Protein AF-A0A8S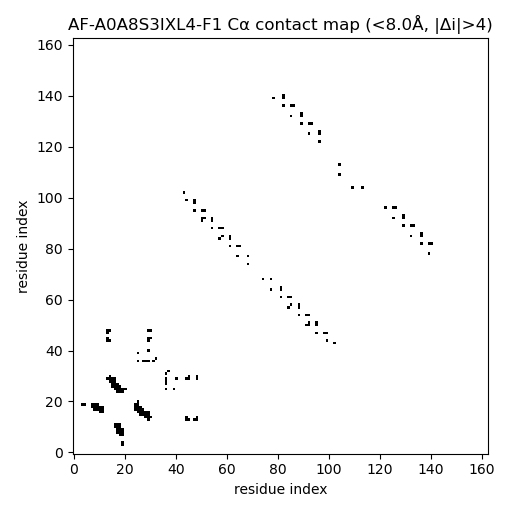3IXL4-F1 (afdb_monomer)

Sequence (163 aa):
NNLGSPNGTNYRGIFYVDAGYPNGTCRDWILLYTDSVATCRPPHSVACASLAIIAASLSIILLWLAGGYLYIRRRRLMPMFVTMLALFTLLIFWISAIIWVVMITMNRGINLKIRRENIGFSTWIAVGASGGYLLTFISFILYRISLSRRKHLKETAINSRRF

Structure (mmCIF, N/CA/C/O backbone):
data_AF-A0A8S3IXL4-F1
#
_entry.id   AF-A0A8S3IXL4-F1
#
loop_
_atom_site.group_PDB
_atom_site.id
_atom_site.type_symbol
_atom_site.label_atom_id
_atom_site.label_alt_id
_atom_site.label_comp_id
_atom_site.label_asym_id
_atom_site.label_entity_id
_atom_site.label_seq_id
_atom_site.pdbx_PDB_ins_code
_atom_site.Cartn_x
_atom_site.Cartn_y
_atom_site.Cartn_z
_atom_site.occupancy
_atom_site.B_iso_or_equiv
_atom_site.auth_seq_id
_atom_site.auth_comp_id
_atom_site.auth_asym_id
_atom_site.auth_atom_id
_atom_site.pdbx_PDB_model_num
ATOM 1 N N . ASN A 1 1 ? 22.919 12.958 -29.598 1.00 32.53 1 ASN A N 1
ATOM 2 C CA . ASN A 1 1 ? 21.711 13.812 -29.587 1.00 32.53 1 ASN A CA 1
ATOM 3 C C . ASN A 1 1 ? 20.654 13.299 -30.555 1.00 32.53 1 ASN A C 1
ATOM 5 O O . ASN A 1 1 ? 20.396 13.967 -31.536 1.00 32.53 1 ASN A O 1
ATOM 9 N N . ASN A 1 2 ? 20.029 12.153 -30.270 1.00 26.03 2 ASN A N 1
ATOM 10 C CA . ASN A 1 2 ? 18.811 11.711 -30.960 1.00 26.03 2 ASN A CA 1
ATOM 11 C C . ASN A 1 2 ? 17.792 11.341 -29.879 1.00 26.03 2 ASN A C 1
ATOM 13 O O . ASN A 1 2 ? 17.778 10.229 -29.357 1.00 26.03 2 ASN A O 1
ATOM 17 N N . LEU A 1 3 ? 17.031 12.354 -29.466 1.00 39.59 3 LEU A N 1
ATOM 18 C CA . LEU A 1 3 ? 15.802 12.194 -28.703 1.00 39.59 3 LEU A CA 1
ATOM 19 C C . LEU A 1 3 ? 14.756 11.547 -29.615 1.00 39.59 3 LEU A C 1
ATOM 21 O O . LEU A 1 3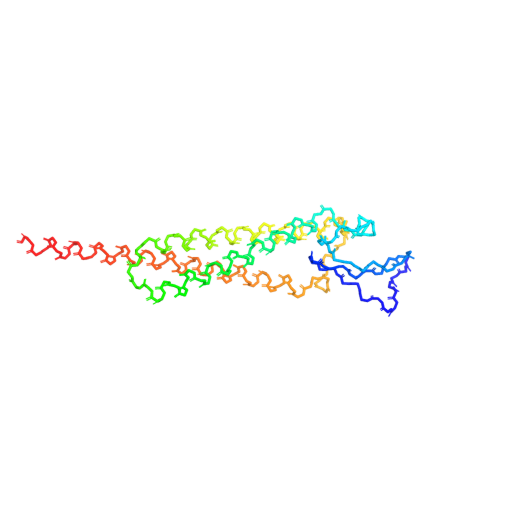 ? 14.500 12.066 -30.692 1.00 39.59 3 LEU A O 1
ATOM 25 N N . GLY A 1 4 ? 14.118 10.486 -29.124 1.00 32.62 4 GLY A N 1
ATOM 26 C CA . GLY A 1 4 ? 12.762 10.108 -29.517 1.00 32.62 4 GLY A CA 1
ATOM 27 C C . GLY A 1 4 ? 12.626 9.360 -30.842 1.00 32.62 4 GLY A C 1
ATOM 28 O O . GLY A 1 4 ? 12.735 9.933 -31.918 1.00 32.62 4 GLY A O 1
ATOM 29 N N . SER A 1 5 ? 12.241 8.086 -30.754 1.00 35.12 5 SER A N 1
ATOM 30 C CA . SER A 1 5 ? 11.397 7.503 -31.796 1.00 35.12 5 SER A CA 1
ATOM 31 C C . SER A 1 5 ? 10.084 8.307 -31.836 1.00 35.12 5 SER A C 1
ATOM 33 O O . SER A 1 5 ? 9.439 8.421 -30.790 1.00 35.12 5 SER A O 1
ATOM 35 N N . PRO A 1 6 ? 9.679 8.879 -32.986 1.00 39.88 6 PRO A N 1
ATOM 36 C CA . PRO A 1 6 ? 8.529 9.783 -33.077 1.00 39.88 6 PRO A CA 1
ATOM 37 C C . PRO A 1 6 ? 7.161 9.109 -32.862 1.00 39.88 6 PRO A C 1
ATOM 39 O O . PRO A 1 6 ? 6.166 9.816 -32.773 1.00 39.88 6 PRO A O 1
ATOM 42 N N . ASN A 1 7 ? 7.099 7.778 -32.717 1.00 42.88 7 ASN A N 1
ATOM 43 C CA . ASN A 1 7 ? 5.851 7.027 -32.497 1.00 42.88 7 ASN A CA 1
ATOM 44 C C . ASN A 1 7 ? 5.872 6.098 -31.265 1.00 42.88 7 ASN A C 1
ATOM 46 O O . ASN A 1 7 ? 4.935 5.330 -31.062 1.00 42.88 7 ASN A O 1
ATOM 50 N N . GLY A 1 8 ? 6.923 6.138 -30.438 1.00 47.09 8 GLY A N 1
ATOM 51 C CA . GLY A 1 8 ? 7.033 5.289 -29.248 1.00 47.09 8 GLY A CA 1
ATOM 52 C C . GLY A 1 8 ? 6.760 6.067 -27.966 1.00 47.09 8 GLY A C 1
ATOM 53 O O . GLY A 1 8 ? 7.606 6.845 -27.525 1.00 47.09 8 GLY A O 1
ATOM 54 N N . THR A 1 9 ? 5.612 5.848 -27.324 1.00 52.81 9 THR A N 1
ATOM 55 C CA . THR A 1 9 ? 5.400 6.318 -25.949 1.00 52.81 9 THR A CA 1
ATOM 56 C C . THR A 1 9 ? 6.365 5.583 -25.025 1.00 52.81 9 THR A C 1
ATOM 58 O O . THR A 1 9 ? 6.200 4.391 -24.796 1.00 52.81 9 THR A O 1
ATOM 61 N N . ASN A 1 10 ? 7.364 6.281 -24.480 1.00 62.59 10 ASN A N 1
ATOM 62 C CA . ASN A 1 10 ? 8.256 5.714 -23.469 1.00 62.59 10 ASN A CA 1
ATOM 63 C C . ASN A 1 10 ? 7.523 5.638 -22.124 1.00 62.59 10 ASN A C 1
ATOM 65 O O . ASN A 1 10 ? 7.581 6.564 -21.312 1.00 62.59 10 ASN A O 1
ATOM 69 N N . TYR A 1 11 ? 6.827 4.529 -21.895 1.00 66.19 11 TYR A N 1
ATOM 70 C CA . TYR A 1 11 ? 6.136 4.228 -20.652 1.00 66.19 11 TYR A CA 1
ATOM 71 C C . TYR A 1 11 ? 6.920 3.193 -19.840 1.00 66.19 11 TYR A C 1
ATOM 73 O O . TYR A 1 11 ? 7.229 2.095 -20.298 1.00 66.19 11 TYR A O 1
ATOM 81 N N . ARG A 1 12 ? 7.224 3.522 -18.583 1.00 66.44 12 ARG A N 1
ATOM 82 C CA . ARG A 1 12 ? 7.823 2.582 -17.628 1.00 66.44 12 ARG A CA 1
ATOM 83 C C . ARG A 1 12 ? 6.957 2.499 -16.383 1.00 66.44 12 ARG A C 1
ATOM 85 O O . ARG A 1 12 ? 6.985 3.395 -15.541 1.00 66.44 12 ARG A O 1
ATOM 92 N N . GLY A 1 13 ? 6.191 1.421 -16.288 1.00 69.75 13 GLY A N 1
ATOM 93 C CA . GLY A 1 13 ? 5.425 1.056 -15.105 1.00 69.75 13 GLY A CA 1
ATOM 94 C C . GLY A 1 13 ? 6.158 0.041 -14.227 1.00 69.75 13 GLY A C 1
ATOM 95 O O . GLY A 1 13 ? 7.232 -0.452 -14.563 1.00 69.75 13 GLY A O 1
ATOM 96 N N . ILE A 1 14 ? 5.546 -0.282 -13.086 1.00 70.62 14 ILE A N 1
ATOM 97 C CA . ILE A 1 14 ? 6.038 -1.306 -12.147 1.00 70.62 14 ILE A CA 1
ATOM 98 C C . ILE A 1 14 ? 5.804 -2.724 -12.697 1.00 70.62 14 ILE A C 1
ATOM 100 O O . ILE A 1 14 ? 6.584 -3.630 -12.424 1.00 70.62 14 ILE A O 1
ATOM 104 N N . PHE A 1 15 ? 4.743 -2.914 -13.486 1.00 74.81 15 PHE A N 1
ATOM 105 C CA . PHE A 1 15 ? 4.354 -4.220 -14.030 1.00 74.81 15 PHE A CA 1
ATOM 106 C C . PHE A 1 15 ? 4.644 -4.377 -15.518 1.00 74.81 15 PHE A C 1
ATOM 108 O O . PHE A 1 15 ? 4.770 -5.501 -15.986 1.00 74.81 15 PHE A O 1
ATOM 115 N N . TYR A 1 16 ? 4.762 -3.274 -16.253 1.00 75.06 16 TYR A N 1
ATOM 116 C CA . TYR A 1 16 ? 4.879 -3.278 -17.703 1.00 75.06 16 TYR A CA 1
ATOM 117 C C . TYR A 1 16 ? 5.807 -2.165 -18.168 1.00 75.06 16 TYR 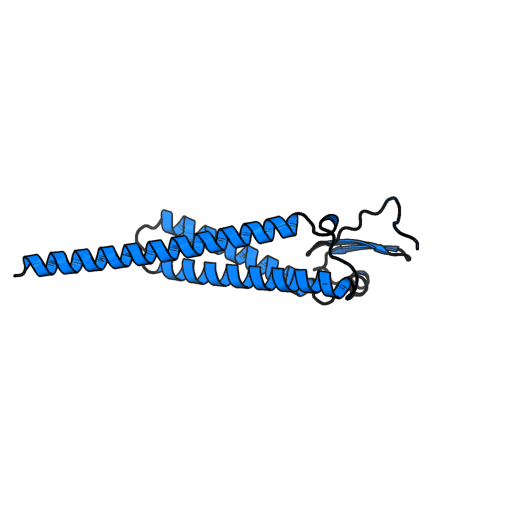A C 1
ATOM 119 O O . TYR A 1 16 ? 5.742 -1.038 -17.662 1.00 75.06 16 TYR A O 1
ATOM 127 N N . VAL A 1 17 ? 6.658 -2.485 -19.134 1.00 73.94 17 VAL A N 1
ATOM 128 C CA . VAL A 1 17 ? 7.557 -1.535 -19.784 1.00 73.94 17 VAL A CA 1
ATOM 129 C C . VAL A 1 17 ? 7.228 -1.510 -21.266 1.00 73.94 17 VAL A C 1
ATOM 131 O O . VAL A 1 17 ? 7.142 -2.563 -21.885 1.00 73.94 17 VAL A O 1
ATOM 134 N N . ASP A 1 18 ? 7.081 -0.306 -21.810 1.00 73.62 18 ASP A N 1
ATOM 135 C CA . ASP A 1 18 ? 7.027 -0.029 -23.241 1.00 73.62 18 ASP A CA 1
ATOM 136 C C . ASP A 1 18 ? 8.029 1.087 -23.537 1.00 73.62 18 ASP A C 1
ATOM 138 O O . ASP A 1 18 ? 7.800 2.260 -23.230 1.00 73.62 18 ASP A O 1
ATOM 142 N N . ALA A 1 19 ? 9.211 0.710 -24.011 1.00 68.81 19 ALA A N 1
ATOM 143 C CA . ALA A 1 19 ? 10.308 1.638 -24.231 1.00 68.81 19 ALA A CA 1
ATOM 144 C C . ALA A 1 19 ? 10.925 1.433 -25.613 1.00 68.81 19 ALA A C 1
ATOM 146 O O . ALA A 1 19 ? 11.354 0.334 -25.964 1.00 68.81 19 ALA A O 1
ATOM 147 N N . GLY A 1 20 ? 11.035 2.520 -26.373 1.00 60.84 20 GLY A N 1
ATOM 148 C CA . GLY A 1 20 ? 11.838 2.553 -27.588 1.00 60.84 20 GLY A CA 1
ATOM 149 C C . GLY A 1 20 ? 13.320 2.651 -27.232 1.00 60.84 20 GLY A C 1
ATOM 150 O O . GLY A 1 20 ? 13.757 3.655 -26.667 1.00 60.84 20 GLY A O 1
ATOM 151 N N . TYR A 1 21 ? 14.092 1.622 -27.565 1.00 62.59 21 TYR A N 1
ATOM 152 C CA . TYR A 1 21 ? 15.552 1.625 -27.512 1.00 62.59 21 TYR A CA 1
ATOM 153 C C . TYR A 1 21 ? 16.127 1.876 -28.914 1.00 62.59 21 TYR A C 1
ATOM 155 O O . TYR A 1 21 ? 15.467 1.594 -29.915 1.00 62.59 21 TYR A O 1
ATOM 163 N N . PRO A 1 22 ? 17.373 2.370 -29.022 1.00 54.28 22 PRO A N 1
ATOM 164 C CA . PRO A 1 22 ? 18.018 2.603 -30.317 1.00 54.28 22 PRO A CA 1
ATOM 165 C C . PRO A 1 22 ? 18.103 1.355 -31.219 1.00 54.28 22 PRO A C 1
ATOM 167 O O . PRO A 1 22 ? 18.187 1.512 -32.431 1.00 54.28 22 PRO A O 1
ATOM 170 N N . ASN A 1 23 ? 18.006 0.142 -30.656 1.00 60.16 23 ASN A N 1
ATOM 171 C CA . ASN A 1 23 ? 18.092 -1.130 -31.388 1.00 60.16 23 ASN A CA 1
ATOM 172 C C . ASN A 1 23 ? 16.770 -1.935 -31.402 1.00 60.16 23 ASN A C 1
ATOM 174 O O . ASN A 1 23 ? 16.791 -3.123 -31.712 1.00 60.16 23 ASN A O 1
ATOM 178 N N . GLY A 1 24 ? 15.630 -1.333 -31.038 1.00 63.62 24 GLY A N 1
ATOM 179 C CA . GLY A 1 24 ? 14.325 -2.011 -31.041 1.00 63.62 24 GLY A CA 1
ATOM 180 C C . GLY A 1 24 ? 13.346 -1.490 -29.986 1.00 63.62 24 GLY A C 1
ATOM 181 O O . GLY A 1 24 ? 13.686 -0.655 -29.153 1.00 63.62 24 GLY A O 1
ATOM 182 N N . THR A 1 25 ? 12.109 -1.981 -30.001 1.00 68.56 25 THR A N 1
ATOM 183 C CA . THR A 1 25 ? 11.110 -1.687 -28.960 1.00 68.56 25 THR A CA 1
ATOM 184 C C . THR A 1 25 ? 11.127 -2.774 -27.901 1.00 68.56 25 THR A C 1
ATOM 186 O O . THR A 1 25 ? 11.007 -3.951 -28.237 1.00 68.56 25 THR A O 1
ATOM 189 N N . CYS A 1 26 ? 11.226 -2.391 -26.632 1.00 68.69 26 CYS A N 1
ATOM 190 C CA . CYS A 1 26 ? 11.064 -3.323 -25.533 1.00 68.69 26 CYS A CA 1
ATOM 191 C C . CYS A 1 26 ? 9.684 -3.184 -24.912 1.00 68.69 26 CYS A C 1
ATOM 193 O O . CYS A 1 26 ? 9.370 -2.146 -24.326 1.00 68.69 26 CYS A O 1
ATOM 195 N N . ARG A 1 27 ? 8.882 -4.237 -25.063 1.00 73.31 27 ARG A N 1
ATOM 196 C CA . ARG A 1 27 ? 7.483 -4.267 -24.665 1.00 73.31 27 ARG A CA 1
ATOM 197 C C . ARG A 1 27 ? 7.182 -5.567 -23.940 1.00 73.31 27 ARG A C 1
ATOM 199 O O . ARG A 1 27 ? 6.896 -6.569 -24.586 1.00 73.31 27 ARG A O 1
ATOM 206 N N . ASP A 1 28 ? 7.264 -5.556 -22.6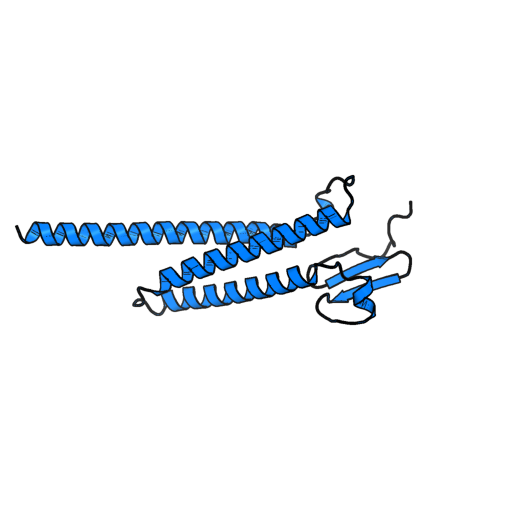16 1.00 70.75 28 ASP A N 1
ATOM 207 C CA . ASP A 1 28 ? 7.019 -6.777 -21.851 1.00 70.75 28 ASP A CA 1
ATOM 208 C C . ASP A 1 28 ? 6.592 -6.514 -20.400 1.00 70.75 28 ASP A C 1
ATOM 210 O O . ASP A 1 28 ? 6.786 -5.431 -19.827 1.00 70.75 28 ASP A O 1
ATOM 214 N N . TRP A 1 29 ? 5.982 -7.535 -19.807 1.00 71.06 29 TRP A N 1
ATOM 215 C CA . TRP A 1 29 ? 5.567 -7.569 -18.418 1.00 71.06 29 TRP A CA 1
ATOM 216 C C . TRP A 1 29 ? 6.744 -7.942 -17.525 1.00 71.06 29 TRP A C 1
ATOM 218 O O . TRP A 1 29 ? 7.353 -8.998 -17.656 1.00 71.06 29 TRP A O 1
ATOM 228 N N . ILE A 1 30 ? 7.008 -7.107 -16.526 1.00 69.75 30 ILE A N 1
ATOM 229 C CA . ILE A 1 30 ? 8.134 -7.262 -15.603 1.00 69.75 30 ILE A CA 1
ATOM 230 C C . ILE A 1 30 ? 8.047 -8.567 -14.808 1.00 69.75 30 ILE A C 1
ATOM 232 O O . ILE A 1 30 ? 9.076 -9.030 -14.340 1.00 69.75 30 ILE A O 1
ATOM 236 N N . LEU A 1 31 ? 6.871 -9.166 -14.607 1.00 68.19 31 LEU A N 1
ATOM 237 C CA . LEU A 1 31 ? 6.719 -10.410 -13.836 1.00 68.19 31 LEU A CA 1
ATOM 238 C C . LEU A 1 31 ? 6.892 -11.686 -14.673 1.00 68.19 31 LEU A C 1
ATOM 240 O O . LEU A 1 31 ? 7.148 -12.740 -14.094 1.00 68.19 31 LEU A O 1
ATOM 244 N N . LEU A 1 32 ? 6.788 -11.599 -15.999 1.00 68.31 32 LEU A N 1
ATOM 245 C CA . LEU A 1 32 ? 7.009 -12.727 -16.900 1.00 68.31 32 LEU A CA 1
ATOM 246 C C . LEU A 1 32 ? 8.514 -12.842 -17.169 1.00 68.31 32 LEU A C 1
ATOM 248 O O . LEU A 1 32 ? 9.162 -11.876 -17.563 1.00 68.31 32 LEU A O 1
ATOM 252 N N . TYR A 1 33 ? 9.097 -14.008 -16.886 1.00 59.41 33 TYR A N 1
ATOM 253 C CA . TYR A 1 33 ? 10.504 -14.260 -17.191 1.00 59.41 33 TYR A CA 1
ATOM 254 C C . TYR A 1 33 ? 10.601 -14.794 -18.620 1.00 59.41 33 TYR A C 1
ATOM 256 O O . TYR A 1 33 ? 10.347 -15.969 -18.865 1.00 59.41 33 TYR A O 1
ATOM 264 N N . THR A 1 34 ? 10.929 -13.914 -19.561 1.00 61.47 34 THR A N 1
ATOM 265 C CA . THR A 1 34 ? 11.325 -14.277 -20.926 1.00 61.47 34 THR A CA 1
ATOM 266 C C . THR A 1 34 ? 12.752 -13.777 -21.160 1.00 61.47 34 THR A C 1
ATOM 268 O O . THR A 1 34 ? 13.179 -12.793 -20.547 1.00 61.47 34 THR A O 1
ATOM 271 N N . ASP A 1 35 ? 13.515 -14.434 -22.032 1.00 55.47 35 ASP A N 1
ATOM 272 C CA . ASP A 1 35 ? 14.911 -14.049 -22.300 1.00 55.47 35 ASP A CA 1
ATOM 273 C C . ASP A 1 35 ? 15.021 -12.617 -22.866 1.00 55.47 35 ASP A C 1
ATOM 275 O O . ASP A 1 35 ? 15.992 -11.903 -22.607 1.00 55.47 35 ASP A O 1
ATOM 279 N N . SER A 1 36 ? 13.972 -12.135 -23.545 1.00 55.75 36 SER A N 1
ATOM 280 C CA . SER A 1 36 ? 13.829 -10.739 -23.976 1.00 55.75 36 SER A CA 1
ATOM 281 C C . SER A 1 36 ? 13.618 -9.752 -22.820 1.00 55.75 36 SER A C 1
ATOM 283 O O . SER A 1 36 ? 14.048 -8.604 -22.914 1.00 55.75 36 SER A O 1
ATOM 285 N N . VAL A 1 37 ? 13.011 -10.172 -21.704 1.00 55.06 37 VAL A N 1
ATOM 286 C CA . VAL A 1 37 ? 12.769 -9.318 -20.523 1.00 55.06 37 VAL A CA 1
ATOM 287 C C . VAL A 1 37 ? 14.052 -9.067 -19.746 1.00 55.06 37 VAL A C 1
ATOM 289 O O . VAL A 1 37 ? 14.227 -7.975 -19.206 1.00 55.06 37 VAL A O 1
ATOM 292 N N . ALA A 1 38 ? 14.970 -10.035 -19.688 1.00 57.16 38 ALA A N 1
ATOM 293 C CA . ALA A 1 38 ? 16.184 -9.940 -18.873 1.00 57.16 38 ALA A CA 1
ATOM 294 C C . ALA A 1 38 ? 17.053 -8.715 -19.218 1.00 57.16 38 ALA A C 1
ATOM 296 O O . ALA A 1 38 ? 17.663 -8.124 -18.329 1.00 57.16 38 ALA A O 1
ATOM 297 N N . THR A 1 39 ? 17.056 -8.290 -20.484 1.00 59.53 39 THR A N 1
ATOM 298 C CA . THR A 1 39 ? 17.827 -7.128 -20.959 1.00 59.53 39 THR A CA 1
ATOM 299 C C . THR A 1 39 ? 17.133 -5.786 -20.704 1.00 59.53 39 THR A C 1
ATOM 301 O O . THR A 1 39 ? 17.801 -4.761 -20.567 1.00 59.53 39 THR A O 1
ATOM 304 N N . CYS A 1 40 ? 15.803 -5.771 -20.583 1.00 60.81 40 CYS A N 1
ATOM 305 C CA . CYS A 1 40 ? 15.016 -4.550 -20.390 1.00 60.81 40 CYS A CA 1
ATOM 306 C C . CYS A 1 40 ? 14.515 -4.335 -18.962 1.00 60.81 40 CYS A C 1
ATOM 308 O O . CYS A 1 40 ? 13.983 -3.266 -18.645 1.00 60.81 40 CYS A O 1
ATOM 310 N N . ARG A 1 41 ? 14.633 -5.350 -18.106 1.00 64.94 41 ARG A N 1
ATOM 311 C CA . ARG A 1 41 ? 14.117 -5.343 -16.740 1.00 64.94 41 ARG A CA 1
ATOM 312 C C . ARG A 1 41 ? 15.105 -4.638 -15.810 1.00 64.94 41 ARG A C 1
ATOM 314 O O . ARG A 1 41 ? 16.216 -5.122 -15.614 1.00 64.94 41 ARG A O 1
ATOM 321 N N . PRO A 1 42 ? 14.715 -3.530 -15.160 1.00 64.88 42 PRO A N 1
ATOM 322 C CA . PRO A 1 42 ? 15.547 -2.924 -14.131 1.00 64.88 42 PRO A CA 1
ATOM 323 C C . PRO A 1 42 ? 15.751 -3.915 -12.970 1.00 64.88 42 PRO A C 1
ATOM 325 O O . PRO A 1 42 ? 14.755 -4.521 -12.550 1.00 64.88 42 PRO A O 1
ATOM 328 N N . PRO A 1 43 ? 16.963 -4.023 -12.389 1.00 60.94 43 PRO A N 1
ATOM 329 C CA . PRO A 1 43 ? 17.332 -5.070 -11.421 1.00 60.94 43 PRO A CA 1
ATOM 330 C C . PRO A 1 43 ? 16.511 -5.103 -10.115 1.00 60.94 43 PRO A C 1
ATOM 332 O O . PRO A 1 43 ? 16.641 -6.033 -9.329 1.00 60.94 43 PRO A O 1
ATOM 335 N N . HIS A 1 44 ? 15.600 -4.151 -9.891 1.00 67.50 44 HIS A N 1
ATOM 336 C CA . HIS A 1 44 ? 14.765 -4.075 -8.682 1.00 67.50 44 HIS A CA 1
ATOM 337 C C . HIS A 1 44 ? 13.269 -3.866 -8.968 1.00 67.50 44 HIS A C 1
ATOM 339 O O . HIS A 1 44 ? 12.456 -3.790 -8.047 1.00 67.50 44 HIS A O 1
ATOM 345 N N . SER A 1 45 ? 12.882 -3.829 -10.247 1.00 70.75 45 SER A N 1
ATOM 346 C CA . SER A 1 45 ? 11.481 -3.657 -10.665 1.00 70.75 45 SER A CA 1
ATOM 347 C C . SER A 1 45 ? 10.583 -4.800 -10.176 1.00 70.75 45 SER A C 1
ATOM 349 O O . SER A 1 45 ? 9.446 -4.572 -9.773 1.00 70.75 45 SER A O 1
ATOM 351 N N . VAL A 1 46 ? 11.139 -6.010 -10.108 1.00 74.56 46 VAL A N 1
ATOM 352 C CA . VAL A 1 46 ? 10.498 -7.225 -9.577 1.00 74.56 46 VAL A CA 1
ATOM 353 C C . VAL A 1 46 ? 10.126 -7.073 -8.119 1.00 74.56 46 VAL A C 1
ATOM 355 O O . VAL A 1 46 ? 8.999 -7.352 -7.736 1.00 74.56 46 VAL A O 1
ATOM 358 N N . ALA A 1 47 ? 11.081 -6.618 -7.306 1.00 73.31 47 ALA A N 1
ATOM 359 C CA . ALA A 1 47 ? 10.878 -6.460 -5.878 1.00 73.31 47 ALA A CA 1
ATOM 360 C C . ALA A 1 47 ? 9.786 -5.418 -5.618 1.00 73.31 47 ALA A C 1
ATOM 362 O O . ALA A 1 47 ? 8.887 -5.665 -4.819 1.00 73.31 47 ALA A O 1
ATOM 363 N N . CYS A 1 48 ? 9.797 -4.302 -6.356 1.00 75.12 48 CYS A N 1
ATOM 364 C CA . CYS A 1 48 ? 8.732 -3.302 -6.289 1.00 75.12 48 CYS A CA 1
ATOM 365 C C . CYS A 1 48 ? 7.367 -3.866 -6.700 1.00 75.12 48 CYS A C 1
ATOM 367 O O . CYS A 1 48 ? 6.387 -3.625 -5.999 1.00 75.12 48 CYS A O 1
ATOM 369 N N . ALA A 1 49 ? 7.298 -4.636 -7.790 1.00 75.62 49 ALA A N 1
ATOM 370 C CA . ALA A 1 49 ? 6.064 -5.273 -8.248 1.00 75.62 49 ALA A CA 1
ATOM 371 C C . ALA A 1 49 ? 5.508 -6.259 -7.211 1.00 75.62 49 ALA A C 1
ATOM 373 O O . ALA A 1 49 ? 4.328 -6.195 -6.868 1.00 75.62 49 ALA A O 1
ATOM 374 N N . SER A 1 50 ? 6.364 -7.112 -6.650 1.00 81.44 50 SER A N 1
ATOM 375 C CA . SER A 1 50 ? 5.986 -8.063 -5.603 1.00 81.44 50 SER A CA 1
ATOM 376 C C . SER A 1 50 ? 5.516 -7.357 -4.330 1.00 81.44 50 SER A C 1
ATOM 378 O O . SER A 1 50 ? 4.472 -7.710 -3.784 1.00 81.44 50 SER A O 1
ATOM 380 N N . LEU A 1 51 ? 6.230 -6.320 -3.876 1.00 81.75 51 LEU A N 1
ATOM 381 C CA . LEU A 1 51 ? 5.827 -5.526 -2.709 1.00 81.75 51 LEU A CA 1
ATOM 382 C C . LEU A 1 51 ? 4.484 -4.822 -2.936 1.00 81.75 51 LEU A C 1
ATOM 384 O O . LEU A 1 51 ? 3.655 -4.798 -2.027 1.00 81.75 51 LEU A O 1
ATOM 388 N N . ALA A 1 52 ? 4.238 -4.301 -4.140 1.00 78.81 52 ALA A N 1
ATOM 389 C CA . ALA A 1 52 ? 2.965 -3.676 -4.491 1.00 78.81 52 ALA A CA 1
ATOM 390 C C . ALA A 1 52 ? 1.798 -4.680 -4.460 1.00 78.81 52 ALA A C 1
ATOM 392 O O . ALA A 1 52 ? 0.727 -4.355 -3.945 1.00 78.81 52 ALA A O 1
ATOM 393 N N . ILE A 1 53 ? 2.006 -5.912 -4.942 1.00 84.00 53 ILE A N 1
ATOM 394 C CA . ILE A 1 53 ? 1.003 -6.990 -4.869 1.00 84.00 53 ILE A CA 1
ATOM 395 C C . ILE A 1 53 ? 0.712 -7.369 -3.412 1.00 84.00 53 ILE A C 1
ATOM 397 O O . ILE A 1 53 ? -0.455 -7.494 -3.026 1.00 84.00 53 ILE A O 1
ATOM 401 N N . ILE A 1 54 ? 1.752 -7.525 -2.588 1.00 83.81 54 ILE A N 1
ATOM 402 C CA . ILE A 1 54 ? 1.598 -7.828 -1.158 1.00 83.81 54 ILE A CA 1
ATOM 403 C C . ILE A 1 54 ? 0.808 -6.708 -0.473 1.00 83.81 54 ILE A C 1
ATOM 405 O O . ILE A 1 54 ? -0.150 -6.985 0.247 1.00 83.81 54 ILE A O 1
ATOM 409 N N . ALA A 1 55 ? 1.157 -5.449 -0.739 1.00 81.62 55 ALA A N 1
ATOM 410 C CA . ALA A 1 55 ? 0.466 -4.300 -0.172 1.00 81.62 55 ALA A CA 1
ATOM 411 C C . ALA A 1 55 ? -1.020 -4.275 -0.565 1.00 81.62 55 ALA A C 1
ATOM 413 O O . ALA A 1 55 ? -1.873 -4.154 0.310 1.00 81.62 55 ALA A O 1
ATOM 414 N N . ALA A 1 56 ? -1.341 -4.477 -1.847 1.00 83.12 56 ALA A N 1
ATOM 415 C CA . ALA A 1 56 ? -2.724 -4.551 -2.322 1.00 83.12 56 ALA A CA 1
ATOM 416 C C . ALA A 1 56 ? -3.507 -5.701 -1.662 1.00 83.12 56 ALA A C 1
ATOM 418 O O . ALA A 1 56 ? -4.661 -5.527 -1.266 1.00 83.12 56 ALA A O 1
ATOM 419 N N . SER A 1 57 ? -2.866 -6.856 -1.481 1.00 88.19 57 SER A N 1
ATOM 420 C CA . SER A 1 57 ? -3.470 -8.017 -0.816 1.00 88.19 57 SER A CA 1
ATOM 421 C C . SER A 1 57 ? -3.794 -7.717 0.651 1.00 88.19 57 SER A C 1
ATOM 423 O O . SER A 1 57 ? -4.894 -8.009 1.123 1.00 88.19 57 SER A O 1
ATOM 425 N N . LEU A 1 58 ? -2.874 -7.065 1.368 1.00 85.50 58 LEU A N 1
ATOM 426 C CA . LEU A 1 58 ? -3.088 -6.637 2.753 1.00 85.50 58 LEU A CA 1
ATOM 427 C C . LEU A 1 58 ? -4.212 -5.599 2.869 1.00 85.50 58 LEU A C 1
ATOM 429 O O . LEU A 1 58 ? -5.020 -5.678 3.795 1.00 85.50 58 LEU A O 1
ATOM 433 N N . SER A 1 59 ? -4.318 -4.673 1.914 1.00 83.12 59 SER A N 1
ATOM 434 C CA . SER A 1 59 ? -5.414 -3.699 1.843 1.00 83.12 59 SER A CA 1
ATOM 435 C C . SER A 1 59 ? -6.783 -4.362 1.689 1.00 83.12 59 SER A C 1
ATOM 437 O O . SER A 1 59 ? -7.743 -3.948 2.340 1.00 83.12 59 SER A O 1
ATOM 439 N N . ILE A 1 60 ? -6.882 -5.418 0.875 1.00 86.56 60 ILE A N 1
ATOM 440 C CA . ILE A 1 60 ? -8.121 -6.196 0.725 1.00 86.56 60 ILE A CA 1
ATOM 441 C C . ILE A 1 60 ? -8.470 -6.888 2.046 1.00 86.56 60 ILE A C 1
ATOM 443 O O . ILE A 1 60 ? -9.612 -6.806 2.499 1.00 86.56 60 ILE A O 1
ATOM 447 N N . ILE A 1 61 ? -7.492 -7.514 2.708 1.00 86.50 61 ILE A N 1
ATOM 448 C CA . ILE A 1 61 ? -7.702 -8.153 4.016 1.00 86.50 61 ILE A CA 1
ATOM 449 C C . ILE A 1 61 ? -8.173 -7.120 5.051 1.00 86.50 61 ILE A C 1
ATOM 451 O O . ILE A 1 61 ? -9.118 -7.380 5.796 1.00 86.50 61 ILE A O 1
ATOM 455 N N . LEU A 1 62 ? -7.569 -5.928 5.075 1.00 81.88 62 LEU A N 1
ATOM 456 C CA . LEU A 1 62 ? -7.994 -4.819 5.934 1.00 81.88 62 LEU A CA 1
ATOM 457 C C . LEU A 1 62 ? -9.447 -4.417 5.679 1.00 81.88 62 LEU A C 1
ATOM 459 O O . LEU A 1 62 ? -10.201 -4.253 6.640 1.00 81.88 62 LEU A O 1
ATOM 463 N N . LEU A 1 63 ? -9.848 -4.294 4.412 1.00 83.88 63 LEU A N 1
ATOM 464 C CA . LEU A 1 63 ? -11.219 -3.956 4.034 1.00 83.88 63 LEU A CA 1
ATOM 465 C C . LEU A 1 63 ? -12.210 -5.017 4.534 1.00 83.88 63 LEU A C 1
ATOM 467 O O . LEU A 1 63 ? -13.231 -4.676 5.131 1.00 83.88 63 LEU A O 1
ATOM 471 N N . TRP A 1 64 ? -11.874 -6.297 4.366 1.00 84.81 64 TRP A N 1
ATOM 472 C CA . TRP A 1 64 ? -12.673 -7.414 4.872 1.00 84.81 64 TRP A CA 1
ATOM 473 C C . TRP A 1 64 ? -12.785 -7.415 6.398 1.00 84.81 64 TRP A C 1
ATOM 475 O O . TRP A 1 64 ? -13.875 -7.607 6.936 1.00 84.81 64 TRP A O 1
ATOM 485 N N . LEU A 1 65 ? -11.687 -7.162 7.115 1.00 82.44 65 LEU A N 1
ATOM 486 C CA . LEU A 1 65 ? -11.697 -7.086 8.579 1.00 82.44 65 LEU A CA 1
ATOM 487 C C . LEU A 1 65 ? -12.510 -5.885 9.079 1.00 82.44 65 LEU A C 1
ATOM 489 O O . LEU A 1 65 ? -13.254 -6.019 10.052 1.00 82.44 65 LEU A O 1
ATOM 493 N N . ALA A 1 66 ? -12.399 -4.732 8.417 1.00 76.06 66 ALA A N 1
ATOM 494 C CA . ALA A 1 66 ? -13.167 -3.536 8.745 1.00 76.06 66 ALA A CA 1
ATOM 495 C C . ALA A 1 66 ? -14.671 -3.736 8.481 1.00 76.06 66 ALA A C 1
ATOM 497 O O . ALA A 1 66 ? -15.489 -3.444 9.355 1.00 76.06 66 ALA A O 1
ATOM 498 N N . GLY A 1 67 ? -15.039 -4.304 7.328 1.00 79.50 67 GLY A N 1
ATOM 499 C CA . GLY A 1 67 ? -16.426 -4.652 7.005 1.00 79.50 67 GLY A CA 1
ATOM 500 C C . GLY A 1 67 ? -17.000 -5.704 7.959 1.00 79.50 67 GLY A C 1
ATOM 501 O O . GLY A 1 67 ? -18.093 -5.536 8.501 1.00 79.50 67 GLY A O 1
ATOM 502 N N . GLY A 1 68 ? -16.223 -6.746 8.261 1.00 79.62 68 GLY A N 1
ATOM 503 C CA . GLY A 1 68 ? -16.594 -7.775 9.231 1.00 79.62 68 GLY A CA 1
ATOM 504 C C . GLY A 1 68 ? -16.767 -7.232 10.652 1.00 79.62 68 GLY A C 1
ATOM 505 O O . GLY A 1 68 ? -17.646 -7.690 11.382 1.00 79.62 68 GLY A O 1
ATOM 506 N N . TYR A 1 69 ? -15.987 -6.222 11.048 1.00 73.44 69 TYR A N 1
ATOM 507 C CA . TYR A 1 69 ? -16.144 -5.548 12.338 1.00 73.44 69 TYR A CA 1
ATOM 508 C C . TYR A 1 69 ? -17.471 -4.783 12.444 1.00 73.44 69 TYR A C 1
ATOM 510 O O . TYR A 1 69 ? -18.116 -4.831 13.494 1.00 73.44 69 TYR A O 1
ATOM 518 N N . LEU A 1 70 ? -17.904 -4.117 11.365 1.00 72.81 70 LEU A N 1
ATOM 519 C CA . LEU A 1 70 ? -19.208 -3.443 11.323 1.00 72.81 70 LEU A CA 1
ATOM 520 C C . LEU A 1 70 ? -20.363 -4.440 11.486 1.00 72.81 70 LEU A C 1
ATOM 522 O O . LEU A 1 70 ? -21.342 -4.135 12.165 1.00 72.81 70 LEU A O 1
ATOM 526 N N . TYR A 1 71 ? -20.220 -5.642 10.923 1.00 77.69 71 TYR A N 1
ATOM 527 C CA . TYR A 1 71 ? -21.223 -6.702 11.022 1.00 77.69 71 TYR A CA 1
ATOM 528 C C . TYR A 1 71 ? -21.218 -7.399 12.398 1.00 77.69 71 TYR A C 1
ATOM 530 O O . TYR A 1 71 ? -22.267 -7.623 13.003 1.00 77.69 71 TYR A O 1
ATOM 538 N N . ILE A 1 72 ? -20.038 -7.705 12.951 1.00 71.12 72 ILE A N 1
ATOM 539 C CA . ILE A 1 72 ? -19.879 -8.490 14.186 1.00 71.12 72 ILE A CA 1
ATOM 540 C C . ILE A 1 72 ? -19.455 -7.576 15.345 1.00 71.12 72 ILE A C 1
ATOM 542 O O . ILE A 1 72 ? -18.299 -7.531 15.773 1.00 71.12 72 ILE A O 1
ATOM 546 N N . ARG A 1 73 ? -20.439 -6.895 15.939 1.00 61.88 73 ARG A N 1
ATOM 547 C CA . ARG A 1 73 ? -20.283 -5.863 16.989 1.00 61.88 73 ARG A CA 1
ATOM 548 C C . ARG A 1 73 ? -19.632 -6.321 18.317 1.00 61.88 73 ARG A C 1
ATOM 550 O O . ARG A 1 73 ? -19.510 -5.519 19.241 1.00 61.88 73 ARG A O 1
ATOM 557 N N . ARG A 1 74 ? -19.233 -7.595 18.470 1.00 59.75 74 ARG A N 1
ATOM 558 C CA . ARG A 1 74 ? -18.770 -8.193 19.749 1.00 59.75 74 ARG A CA 1
ATOM 559 C C . ARG A 1 74 ? -17.257 -8.444 19.883 1.00 59.75 74 ARG A C 1
ATOM 561 O O . ARG A 1 74 ? -16.818 -8.806 20.975 1.00 59.75 74 ARG A O 1
ATOM 568 N N . ARG A 1 75 ? -16.420 -8.246 18.855 1.00 60.88 75 ARG A N 1
ATOM 569 C CA . ARG A 1 75 ? -14.988 -8.627 18.936 1.00 60.88 75 ARG A CA 1
ATOM 570 C C . ARG A 1 75 ? -14.081 -7.493 19.444 1.00 60.88 75 ARG A C 1
ATOM 572 O O . ARG A 1 75 ? -13.637 -6.643 18.681 1.00 60.88 75 ARG A O 1
ATOM 579 N N . ARG A 1 76 ? -13.737 -7.520 20.742 1.00 60.25 76 ARG A N 1
ATOM 580 C CA . ARG A 1 76 ? -12.817 -6.553 21.397 1.00 60.25 76 ARG A CA 1
ATOM 581 C C . ARG A 1 76 ? -11.354 -6.627 20.922 1.00 60.25 76 ARG A C 1
ATOM 583 O O . ARG A 1 76 ? -10.641 -5.639 21.066 1.00 60.25 76 ARG A O 1
ATOM 590 N N . LEU A 1 77 ? -10.909 -7.760 20.366 1.00 63.09 77 LEU A N 1
ATOM 591 C CA . LEU A 1 77 ? -9.522 -7.965 19.904 1.00 63.09 77 LEU A CA 1
ATOM 592 C C . LEU A 1 77 ? -9.281 -7.525 18.450 1.00 63.09 77 LEU A C 1
ATOM 594 O O . LEU A 1 77 ? -8.166 -7.145 18.104 1.00 63.09 77 LEU A O 1
ATOM 598 N N . MET A 1 78 ? -10.328 -7.492 17.618 1.00 68.31 78 MET A N 1
ATOM 599 C CA . MET A 1 78 ? -10.243 -7.057 16.218 1.00 68.31 78 MET A CA 1
ATOM 600 C C . MET A 1 78 ? -9.594 -5.682 15.990 1.00 68.31 78 MET A C 1
ATOM 602 O O . MET A 1 78 ? -8.764 -5.589 15.087 1.00 68.31 78 MET A O 1
ATOM 606 N N . PRO A 1 79 ? -9.866 -4.626 16.788 1.00 68.06 79 PRO A N 1
ATOM 607 C CA . PRO A 1 79 ? -9.255 -3.323 16.538 1.00 68.06 79 PRO A CA 1
ATOM 608 C C . PRO A 1 79 ? -7.728 -3.330 16.683 1.00 68.06 79 PRO A C 1
ATOM 610 O O . PRO A 1 79 ? -7.080 -2.511 16.049 1.00 68.06 79 PRO A O 1
ATOM 613 N N . MET A 1 80 ? -7.140 -4.239 17.475 1.00 72.50 80 MET A N 1
ATOM 614 C CA . MET A 1 80 ? -5.679 -4.334 17.606 1.00 72.50 80 MET A CA 1
ATOM 615 C C . MET A 1 80 ? -5.036 -4.941 16.354 1.00 72.50 80 MET A C 1
ATOM 617 O O . MET A 1 80 ? -4.050 -4.410 15.844 1.00 72.50 80 MET A O 1
ATOM 621 N N . PHE A 1 81 ? -5.630 -6.014 15.827 1.00 76.50 81 PHE A N 1
ATOM 622 C CA . PHE A 1 81 ? -5.173 -6.640 14.587 1.00 76.50 81 PHE A CA 1
ATOM 623 C C . PHE A 1 81 ? -5.298 -5.692 13.396 1.00 76.50 81 PHE A C 1
ATOM 625 O O . PHE A 1 81 ? -4.350 -5.564 12.630 1.00 76.50 81 PHE A O 1
ATOM 632 N N . VAL A 1 82 ? -6.412 -4.962 13.288 1.00 75.19 82 VAL A N 1
ATOM 633 C CA . VAL A 1 82 ? -6.611 -3.972 12.217 1.00 75.19 82 VAL A CA 1
ATOM 634 C C . VAL A 1 82 ? -5.560 -2.861 12.290 1.00 75.19 82 VAL A C 1
ATOM 636 O O . VAL A 1 82 ? -4.981 -2.516 11.265 1.00 75.19 82 VAL A O 1
ATOM 639 N N . THR A 1 83 ? -5.237 -2.350 13.485 1.00 74.12 83 THR A N 1
ATOM 640 C CA . THR A 1 83 ? -4.192 -1.319 13.626 1.00 74.12 83 THR A CA 1
ATOM 641 C C . THR A 1 83 ? -2.798 -1.809 13.255 1.00 74.12 83 THR A C 1
ATOM 643 O O . THR A 1 83 ? -2.073 -1.094 12.568 1.00 74.12 83 THR A O 1
ATOM 646 N N . MET A 1 84 ? -2.425 -3.020 13.681 1.00 79.94 84 MET A N 1
ATOM 647 C CA . MET A 1 84 ? -1.111 -3.590 13.366 1.00 79.94 84 MET A CA 1
ATOM 648 C C . MET A 1 84 ? -0.985 -3.881 11.871 1.00 79.94 84 MET A C 1
ATOM 650 O O . MET A 1 84 ? 0.029 -3.559 11.259 1.00 79.94 84 MET A O 1
ATOM 654 N N . LEU A 1 85 ? -2.046 -4.420 11.268 1.00 81.44 85 LEU A N 1
ATOM 655 C CA . LEU A 1 85 ? -2.094 -4.708 9.841 1.00 81.44 85 LEU A CA 1
ATOM 656 C C . LEU A 1 85 ? -2.051 -3.421 9.001 1.00 81.44 85 LEU A C 1
ATOM 658 O O . LEU A 1 85 ? -1.336 -3.369 8.002 1.00 81.44 85 LEU A O 1
ATOM 662 N N . ALA A 1 86 ? -2.741 -2.358 9.428 1.00 76.94 86 ALA A N 1
ATOM 663 C CA . ALA A 1 86 ? -2.687 -1.050 8.774 1.00 76.94 86 ALA A CA 1
ATOM 664 C C . ALA A 1 86 ? -1.280 -0.436 8.835 1.00 76.94 86 ALA A C 1
ATOM 666 O O . ALA A 1 86 ? -0.786 0.052 7.820 1.00 76.94 86 ALA A O 1
ATOM 667 N N . LEU A 1 87 ? -0.609 -0.518 9.990 1.00 81.44 87 LEU A N 1
ATOM 668 C CA . LEU A 1 87 ? 0.766 -0.039 10.149 1.00 81.44 87 LEU A CA 1
ATOM 669 C C . LEU A 1 87 ? 1.749 -0.834 9.281 1.00 81.44 87 LEU A C 1
ATOM 671 O O . LEU A 1 87 ? 2.594 -0.241 8.616 1.00 81.44 87 LEU A O 1
ATOM 675 N N . PHE A 1 88 ? 1.610 -2.160 9.231 1.00 83.00 88 PHE A N 1
ATOM 676 C CA . PHE A 1 88 ? 2.449 -3.010 8.387 1.00 83.00 88 PHE A CA 1
ATOM 677 C C . PHE A 1 88 ? 2.252 -2.708 6.893 1.00 83.00 88 PHE A C 1
ATOM 679 O O . PHE A 1 88 ? 3.219 -2.578 6.146 1.00 83.00 88 PHE A O 1
ATOM 686 N N . THR A 1 89 ? 1.000 -2.505 6.473 1.00 79.56 89 THR A N 1
ATOM 687 C CA . THR A 1 89 ? 0.659 -2.131 5.090 1.00 79.56 89 THR A CA 1
ATOM 688 C C . THR A 1 89 ? 1.242 -0.765 4.726 1.00 79.56 89 THR A C 1
ATOM 690 O O . THR A 1 89 ? 1.831 -0.616 3.656 1.00 79.56 89 THR A O 1
ATOM 693 N N . LEU A 1 90 ? 1.150 0.216 5.634 1.00 82.25 90 LEU A N 1
ATOM 694 C CA . LEU A 1 90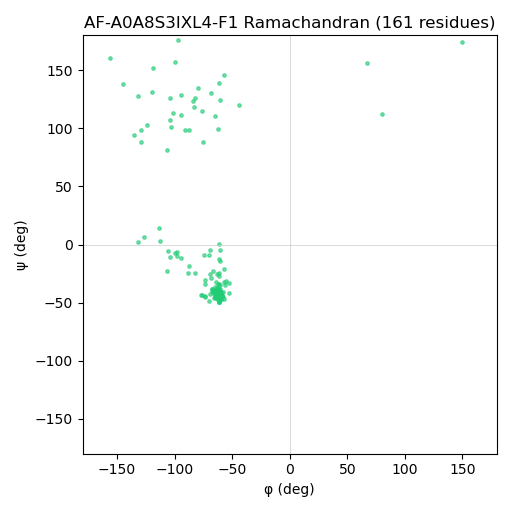 ? 1.765 1.533 5.464 1.00 82.25 90 LEU A CA 1
ATOM 695 C C . LEU A 1 90 ? 3.286 1.411 5.296 1.00 82.25 90 LEU A C 1
ATOM 697 O O . LEU A 1 90 ? 3.851 2.004 4.382 1.00 82.25 90 LEU A O 1
ATOM 701 N N . LEU A 1 91 ? 3.942 0.609 6.134 1.00 85.19 91 LEU A N 1
ATOM 702 C CA . LEU A 1 91 ? 5.393 0.433 6.111 1.00 85.19 91 LEU A CA 1
ATOM 703 C C . LEU A 1 91 ? 5.867 -0.195 4.788 1.00 85.19 91 LEU A C 1
ATOM 705 O O . LEU A 1 91 ? 6.820 0.298 4.186 1.00 85.19 91 LEU A O 1
ATOM 709 N N . ILE A 1 92 ? 5.148 -1.199 4.273 1.00 83.56 92 ILE A N 1
ATOM 710 C CA . ILE A 1 92 ? 5.417 -1.786 2.948 1.00 83.56 92 ILE A CA 1
ATOM 711 C C . ILE A 1 92 ? 5.234 -0.750 1.831 1.00 83.56 92 ILE A C 1
ATOM 713 O O . ILE A 1 92 ? 6.084 -0.656 0.944 1.00 83.56 92 ILE A O 1
ATOM 717 N N . PHE A 1 93 ? 4.160 0.045 1.875 1.00 78.25 93 PHE A N 1
ATOM 718 C CA . PHE A 1 93 ? 3.912 1.103 0.889 1.00 78.25 93 PHE A CA 1
ATOM 719 C C . PHE A 1 93 ? 5.047 2.130 0.854 1.00 78.25 93 PHE A C 1
ATOM 721 O O . PHE A 1 93 ? 5.514 2.499 -0.224 1.00 78.25 93 PHE A O 1
ATOM 728 N N . TRP A 1 94 ? 5.518 2.565 2.024 1.00 83.12 94 TRP A N 1
ATOM 729 C CA . TRP A 1 94 ? 6.627 3.510 2.133 1.00 83.12 94 TRP A CA 1
ATOM 730 C C . TRP A 1 94 ? 7.936 2.916 1.615 1.00 83.12 94 TRP A C 1
ATOM 732 O O . TRP A 1 94 ? 8.610 3.563 0.817 1.00 83.12 94 TRP A O 1
ATOM 742 N N . ILE A 1 95 ? 8.268 1.676 1.986 1.00 83.31 95 ILE A N 1
ATOM 743 C CA . ILE A 1 95 ? 9.463 0.994 1.469 1.00 83.31 95 ILE A CA 1
ATOM 744 C C . ILE A 1 95 ? 9.397 0.873 -0.059 1.00 83.31 95 ILE A C 1
ATOM 746 O O . ILE A 1 95 ? 10.356 1.228 -0.741 1.00 83.31 95 ILE A O 1
ATOM 750 N N . SER A 1 96 ? 8.262 0.436 -0.611 1.00 77.31 96 SER A N 1
ATOM 751 C CA . SER A 1 96 ? 8.077 0.303 -2.061 1.00 77.31 96 SER A CA 1
ATOM 752 C C . SER A 1 96 ? 8.234 1.646 -2.788 1.00 77.31 96 SER A C 1
ATOM 754 O O . SER A 1 96 ? 8.944 1.722 -3.793 1.00 77.31 96 SER A O 1
ATOM 756 N N . ALA A 1 97 ? 7.652 2.722 -2.248 1.00 76.12 97 ALA A N 1
ATOM 757 C CA . ALA A 1 97 ? 7.789 4.067 -2.799 1.00 76.12 97 ALA A CA 1
ATOM 758 C C . ALA A 1 97 ? 9.237 4.581 -2.746 1.00 76.12 97 ALA A C 1
ATOM 760 O O . ALA A 1 97 ? 9.720 5.132 -3.736 1.00 76.12 97 ALA A O 1
ATOM 761 N N . ILE A 1 98 ? 9.948 4.374 -1.632 1.00 79.81 98 ILE A N 1
ATOM 762 C CA . ILE A 1 98 ? 11.357 4.772 -1.489 1.00 79.81 98 ILE A CA 1
ATOM 763 C C . ILE A 1 98 ? 12.219 4.031 -2.509 1.00 79.81 98 ILE A C 1
ATOM 765 O O . ILE A 1 98 ? 12.970 4.677 -3.238 1.00 79.81 98 ILE A O 1
ATOM 769 N N . ILE A 1 99 ? 12.082 2.705 -2.615 1.00 77.44 99 ILE A N 1
ATOM 770 C CA . ILE A 1 99 ? 12.839 1.905 -3.589 1.00 77.44 99 ILE A CA 1
ATOM 771 C C . ILE A 1 99 ? 12.550 2.405 -5.008 1.00 77.44 99 ILE A C 1
ATOM 773 O O . ILE A 1 99 ? 13.480 2.620 -5.782 1.00 77.44 99 ILE A O 1
ATOM 777 N N . TRP A 1 100 ? 11.285 2.668 -5.343 1.00 73.88 100 TRP A N 1
ATOM 778 C CA . TRP A 1 100 ? 10.911 3.187 -6.658 1.00 73.88 100 TRP A CA 1
ATOM 779 C C . TRP A 1 100 ? 11.535 4.558 -6.963 1.00 73.88 100 TRP A C 1
ATOM 781 O O . TRP A 1 100 ? 12.070 4.769 -8.053 1.00 73.88 100 TRP A O 1
ATOM 791 N N . VAL A 1 101 ? 11.526 5.485 -6.002 1.00 73.25 101 VAL A N 1
ATOM 792 C CA . VAL A 1 101 ? 12.159 6.805 -6.159 1.00 73.25 101 VAL A CA 1
ATOM 793 C C . VAL A 1 101 ? 13.673 6.671 -6.312 1.00 73.25 101 VAL A C 1
ATOM 795 O O . VAL A 1 101 ? 14.239 7.279 -7.219 1.00 73.25 101 VAL A O 1
ATOM 798 N N . VAL A 1 102 ? 14.319 5.840 -5.489 1.00 74.00 102 VAL A N 1
ATOM 799 C CA . VAL A 1 102 ? 15.761 5.554 -5.577 1.00 74.00 102 VAL A CA 1
ATOM 800 C C . VAL A 1 102 ? 16.118 4.942 -6.934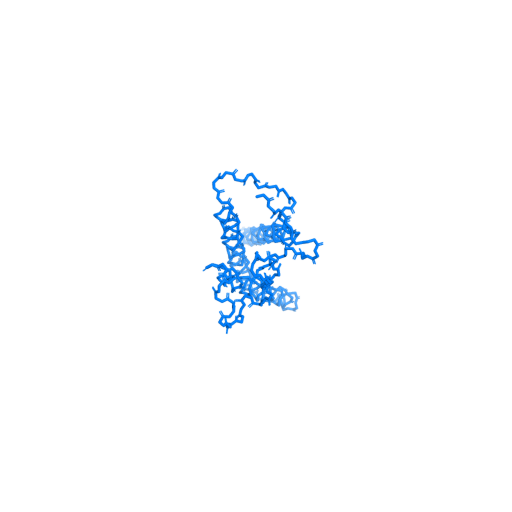 1.00 74.00 102 VAL A C 1
ATOM 802 O O . VAL A 1 102 ? 17.131 5.296 -7.530 1.00 74.00 102 VAL A O 1
ATOM 805 N N . MET A 1 103 ? 15.266 4.079 -7.489 1.00 68.75 103 MET A N 1
ATOM 806 C CA . MET A 1 103 ? 15.466 3.554 -8.840 1.00 68.75 103 MET A CA 1
ATOM 807 C C . MET A 1 103 ? 15.390 4.652 -9.902 1.00 68.75 103 MET A C 1
ATOM 809 O O . MET A 1 103 ? 16.216 4.674 -10.813 1.00 68.75 103 MET A O 1
ATOM 813 N N . ILE A 1 104 ? 14.422 5.568 -9.804 1.00 67.38 104 ILE A N 1
ATOM 814 C CA . ILE A 1 104 ? 14.304 6.690 -10.747 1.00 67.38 104 ILE A CA 1
ATOM 815 C C . ILE A 1 104 ? 15.549 7.583 -10.683 1.00 67.38 104 ILE A C 1
ATOM 817 O O . ILE A 1 104 ? 16.011 8.042 -11.729 1.00 67.38 104 ILE A O 1
ATOM 821 N N . THR A 1 105 ? 16.098 7.824 -9.489 1.00 65.56 105 THR A N 1
ATOM 822 C CA . THR A 1 105 ? 17.290 8.667 -9.315 1.00 65.56 105 THR A CA 1
ATOM 823 C C . THR A 1 105 ? 18.564 7.972 -9.782 1.00 65.56 105 THR A C 1
ATOM 825 O O . THR A 1 105 ? 19.327 8.571 -10.539 1.00 65.56 105 THR A O 1
ATOM 828 N N . MET A 1 106 ? 18.773 6.700 -9.425 1.00 64.56 106 MET A N 1
ATOM 829 C CA . MET A 1 106 ? 19.944 5.925 -9.855 1.00 64.56 106 MET A CA 1
ATOM 830 C C . MET A 1 106 ? 19.988 5.740 -11.374 1.00 64.56 106 MET A C 1
ATOM 832 O O . MET A 1 106 ? 21.040 5.906 -11.987 1.00 64.56 106 MET A O 1
ATOM 836 N N . ASN A 1 107 ? 18.844 5.470 -12.006 1.00 58.41 107 ASN A N 1
ATOM 837 C CA . ASN A 1 107 ? 18.773 5.220 -13.449 1.00 58.41 107 ASN A CA 1
ATOM 838 C C . ASN A 1 107 ? 18.926 6.499 -14.299 1.00 58.41 107 ASN A C 1
ATOM 840 O O . ASN A 1 107 ? 19.032 6.419 -15.520 1.00 58.41 107 ASN A O 1
ATOM 844 N N . ARG A 1 108 ? 18.912 7.689 -13.679 1.00 56.28 108 ARG A N 1
ATOM 845 C CA . ARG A 1 108 ? 19.078 8.981 -14.370 1.00 56.28 108 ARG A CA 1
ATOM 846 C C . ARG A 1 108 ? 20.486 9.562 -14.284 1.00 56.28 108 ARG A C 1
ATOM 848 O O . ARG A 1 108 ? 20.762 10.536 -14.979 1.00 56.28 108 ARG A O 1
ATOM 855 N N . GLY A 1 109 ? 21.379 8.963 -13.500 1.00 48.94 109 GLY A N 1
ATOM 856 C CA . GLY A 1 109 ? 22.693 9.538 -13.231 1.00 48.94 109 GLY A CA 1
ATOM 857 C C . GLY A 1 109 ? 22.599 10.828 -12.406 1.00 48.94 109 GLY A C 1
ATOM 858 O O . GLY A 1 109 ? 21.592 1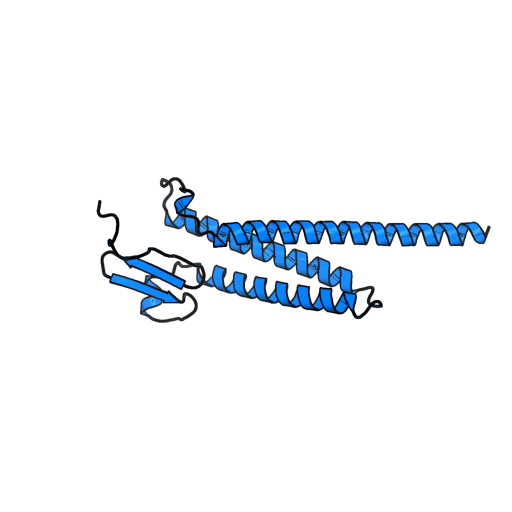1.534 -12.394 1.00 48.94 109 GLY A O 1
ATOM 859 N N . ILE A 1 110 ? 23.683 11.146 -11.703 1.00 49.00 110 ILE A N 1
ATOM 860 C CA . ILE A 1 110 ? 23.758 12.169 -10.642 1.00 49.00 110 ILE A CA 1
ATOM 861 C C . ILE A 1 110 ? 23.423 13.600 -11.145 1.00 49.00 110 ILE A C 1
ATOM 863 O O . ILE A 1 110 ? 23.137 14.483 -10.344 1.00 49.00 110 ILE A O 1
ATOM 867 N N . ASN A 1 111 ? 23.354 13.829 -12.465 1.00 45.75 111 ASN A N 1
ATOM 868 C CA . ASN A 1 111 ? 23.265 15.166 -13.068 1.00 45.75 111 ASN A CA 1
ATOM 869 C C . ASN A 1 111 ? 21.943 15.513 -13.784 1.00 45.75 111 ASN A C 1
ATOM 871 O O . ASN A 1 111 ? 21.824 16.612 -14.329 1.00 45.75 111 ASN A O 1
ATOM 875 N N . LEU A 1 112 ? 20.926 14.643 -13.791 1.00 49.72 112 LEU A N 1
ATOM 876 C CA . LEU A 1 112 ? 19.643 14.948 -14.443 1.00 49.72 112 LEU A CA 1
ATOM 877 C C . LEU A 1 112 ? 18.561 15.309 -13.419 1.00 49.72 112 LE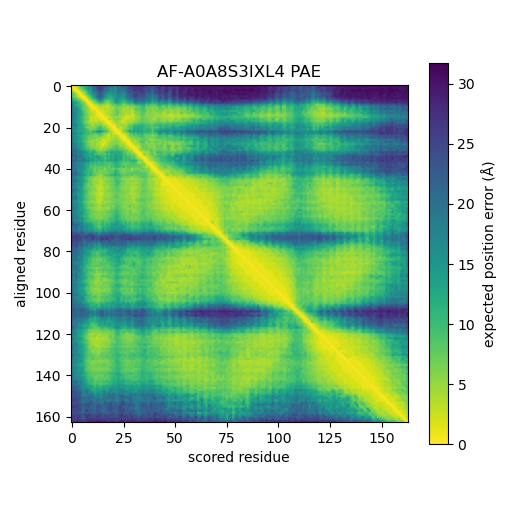U A C 1
ATOM 879 O O . LEU A 1 112 ? 17.933 14.452 -12.800 1.00 49.72 112 LEU A O 1
ATOM 883 N N . LYS A 1 113 ? 18.317 16.621 -13.292 1.00 51.59 113 LYS A N 1
ATOM 884 C CA . LYS A 1 113 ? 17.217 17.227 -12.524 1.00 51.59 113 LYS A CA 1
ATOM 885 C C . LYS A 1 113 ? 15.912 16.467 -12.809 1.00 51.59 113 LYS A C 1
ATOM 887 O O . LYS A 1 113 ? 15.469 16.397 -13.958 1.00 51.59 113 LYS A O 1
ATOM 892 N N . ILE A 1 114 ? 15.298 15.886 -11.778 1.00 55.72 114 ILE A N 1
ATOM 893 C CA . ILE A 1 114 ? 14.020 15.168 -11.890 1.00 55.72 114 ILE A CA 1
ATOM 894 C C . ILE A 1 114 ? 12.952 16.171 -12.345 1.00 55.72 114 ILE A C 1
ATOM 896 O O . ILE A 1 114 ? 12.450 16.959 -11.546 1.00 55.72 114 ILE A O 1
ATOM 900 N N . ARG A 1 115 ? 12.612 16.192 -13.638 1.00 55.62 115 ARG A N 1
ATOM 901 C CA . ARG A 1 115 ? 11.497 17.016 -14.126 1.00 55.62 115 ARG A CA 1
ATOM 902 C C . ARG A 1 115 ? 10.176 16.311 -13.841 1.00 55.62 115 ARG A C 1
ATOM 904 O O . ARG A 1 115 ? 10.051 15.118 -14.116 1.00 55.62 115 ARG A O 1
ATOM 911 N N . ARG A 1 116 ? 9.200 17.067 -13.327 1.00 55.34 116 ARG A N 1
ATOM 912 C CA . ARG A 1 116 ? 7.865 16.606 -12.891 1.00 55.34 116 ARG A CA 1
ATOM 913 C C . ARG A 1 116 ? 7.113 15.805 -13.962 1.00 55.34 116 ARG A C 1
ATOM 915 O O . ARG A 1 116 ? 6.428 14.850 -13.630 1.00 55.34 116 ARG A O 1
ATOM 922 N N . GLU A 1 117 ? 7.328 16.153 -15.227 1.00 56.19 117 GLU A N 1
ATOM 923 C CA . GLU A 1 117 ? 6.796 15.490 -16.430 1.00 56.19 117 GLU A CA 1
ATOM 924 C C . GLU A 1 117 ? 7.219 14.020 -16.595 1.00 56.19 117 GLU A C 1
ATOM 926 O O . GLU A 1 117 ? 6.615 13.284 -17.364 1.00 56.19 117 GLU A O 1
ATOM 931 N N . ASN A 1 118 ? 8.224 13.563 -15.845 1.00 60.91 118 ASN A N 1
ATOM 932 C CA . ASN A 1 118 ? 8.699 12.183 -15.895 1.00 60.91 118 ASN A CA 1
ATOM 933 C C . ASN A 1 118 ? 8.143 11.279 -14.791 1.00 60.91 118 ASN A C 1
ATOM 935 O O . ASN A 1 118 ? 8.439 10.083 -14.770 1.00 60.91 118 ASN A O 1
ATOM 939 N N . ILE A 1 119 ? 7.406 11.842 -13.832 1.00 67.19 119 ILE A N 1
ATOM 940 C CA . ILE A 1 119 ? 6.803 11.074 -12.746 1.00 67.19 119 ILE A CA 1
ATOM 941 C C . ILE A 1 119 ? 5.378 10.738 -13.171 1.00 67.19 119 ILE A C 1
ATOM 943 O O . ILE A 1 119 ? 4.525 11.619 -13.252 1.00 67.19 119 ILE A O 1
ATOM 947 N N . GLY A 1 120 ? 5.123 9.454 -13.425 1.00 71.56 120 GLY A N 1
ATOM 948 C CA . GLY A 1 120 ? 3.788 8.972 -13.765 1.00 71.56 120 GLY A CA 1
ATOM 949 C C . GLY A 1 120 ? 2.755 9.317 -12.689 1.00 71.56 120 GLY A C 1
ATOM 950 O O . GLY A 1 120 ? 3.053 9.307 -11.491 1.00 71.56 120 GLY A O 1
ATOM 951 N N . PHE A 1 121 ? 1.519 9.585 -13.116 1.00 77.94 121 PHE A N 1
ATOM 952 C CA . PHE A 1 121 ? 0.399 9.908 -12.225 1.00 77.94 121 PHE A CA 1
ATOM 953 C C . PHE A 1 121 ? 0.154 8.828 -11.155 1.00 77.94 121 PHE A C 1
ATOM 955 O O . PHE A 1 121 ? -0.184 9.143 -10.018 1.00 77.94 121 PHE A O 1
ATOM 962 N N . SER A 1 122 ? 0.430 7.559 -11.474 1.00 75.81 122 SER A N 1
ATOM 963 C CA . SER A 1 122 ? 0.348 6.430 -10.538 1.00 75.81 122 SER A CA 1
ATOM 964 C C . SER A 1 122 ? 1.201 6.613 -9.278 1.00 75.81 122 SER A C 1
ATOM 966 O O . SER A 1 122 ? 0.781 6.213 -8.195 1.00 75.81 122 SER A O 1
ATOM 968 N N . THR A 1 123 ? 2.367 7.257 -9.382 1.00 75.50 123 THR A N 1
ATOM 969 C CA . THR A 1 123 ? 3.225 7.551 -8.223 1.00 75.50 123 THR A CA 1
ATOM 970 C C . THR A 1 123 ? 2.563 8.574 -7.298 1.00 75.50 123 THR A C 1
ATOM 972 O O . THR A 1 123 ? 2.614 8.430 -6.081 1.00 75.50 123 THR A O 1
ATOM 975 N N . TRP A 1 124 ? 1.884 9.580 -7.860 1.00 80.50 124 TRP A N 1
ATOM 976 C CA . TRP A 1 124 ? 1.141 10.577 -7.082 1.00 80.50 124 TRP A CA 1
ATOM 977 C C . TRP A 1 124 ? -0.063 9.961 -6.372 1.00 80.50 124 TRP A C 1
ATOM 979 O O . TRP A 1 124 ? -0.294 10.262 -5.202 1.00 80.50 124 TRP A O 1
ATOM 989 N N . ILE A 1 125 ? -0.779 9.047 -7.036 1.00 82.44 125 ILE A N 1
ATOM 990 C CA . ILE A 1 125 ? -1.854 8.269 -6.405 1.00 82.44 125 ILE A CA 1
ATOM 991 C C . ILE A 1 125 ? -1.300 7.450 -5.235 1.00 82.44 125 ILE A C 1
ATOM 993 O O . ILE A 1 125 ? -1.896 7.453 -4.162 1.00 82.44 125 ILE A O 1
ATOM 997 N N . ALA A 1 126 ? -0.154 6.783 -5.407 1.00 76.38 126 ALA A N 1
ATOM 998 C CA . ALA A 1 126 ? 0.458 5.985 -4.344 1.00 76.38 126 ALA A CA 1
ATOM 999 C C . ALA A 1 126 ? 0.848 6.838 -3.120 1.00 76.38 126 ALA A C 1
ATOM 1001 O O . ALA A 1 126 ? 0.610 6.428 -1.983 1.00 76.38 126 ALA A O 1
ATOM 1002 N N . VAL A 1 127 ? 1.383 8.045 -3.339 1.00 80.44 127 VAL A N 1
ATOM 1003 C CA . VAL A 1 127 ? 1.678 9.008 -2.261 1.00 80.44 127 VAL A CA 1
ATOM 1004 C C . VAL A 1 127 ? 0.392 9.522 -1.601 1.00 80.44 127 VAL A C 1
ATOM 1006 O O . VAL A 1 127 ? 0.322 9.628 -0.380 1.00 80.44 127 VAL A O 1
ATOM 1009 N N . GLY A 1 128 ? -0.660 9.797 -2.374 1.00 82.19 128 GLY A N 1
ATOM 1010 C CA . GLY A 1 128 ? -1.965 10.162 -1.815 1.00 82.19 128 GLY A CA 1
ATOM 1011 C C . GLY A 1 128 ? -2.562 9.041 -0.956 1.00 82.19 128 GLY A C 1
ATOM 1012 O O . GLY A 1 128 ? -3.038 9.282 0.155 1.00 82.19 128 GLY A O 1
ATOM 1013 N N . ALA A 1 129 ? -2.471 7.798 -1.432 1.00 80.69 129 ALA A N 1
ATOM 1014 C CA . ALA A 1 129 ? -2.939 6.619 -0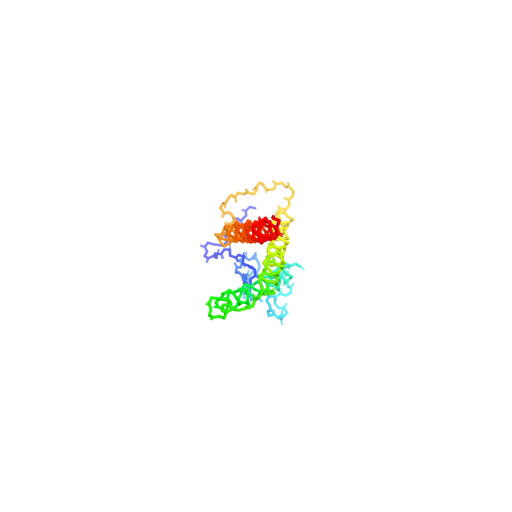.715 1.00 80.69 129 ALA A CA 1
ATOM 1015 C C . ALA A 1 129 ? -2.175 6.403 0.602 1.00 80.69 129 ALA A C 1
ATOM 1017 O O . ALA A 1 129 ? -2.797 6.075 1.613 1.00 80.69 129 ALA A O 1
ATOM 1018 N N . SER A 1 130 ? -0.857 6.643 0.633 1.00 80.50 130 SER A N 1
ATOM 1019 C CA . SER A 1 130 ? -0.073 6.544 1.873 1.00 80.50 130 SER A CA 1
ATOM 1020 C C . SER A 1 130 ? -0.524 7.568 2.923 1.00 80.50 130 SER A C 1
ATOM 1022 O O . SER A 1 130 ? -0.634 7.222 4.103 1.00 80.50 130 SER A O 1
ATOM 1024 N N . GLY A 1 131 ? -0.894 8.782 2.499 1.00 81.56 131 GLY A N 1
ATOM 1025 C CA . GLY A 1 131 ? -1.543 9.776 3.358 1.00 81.56 131 GLY A CA 1
ATOM 1026 C C . GLY A 1 131 ? -2.878 9.284 3.933 1.00 81.56 131 GLY A C 1
ATOM 1027 O O . GLY A 1 131 ? -3.132 9.436 5.128 1.00 81.56 131 GLY A O 1
ATOM 1028 N N . GLY A 1 132 ? -3.699 8.614 3.119 1.00 82.81 132 GLY A N 1
ATOM 1029 C CA . GLY A 1 132 ? -4.953 7.994 3.567 1.00 82.81 132 GLY A CA 1
ATOM 1030 C C . GLY A 1 132 ? -4.753 6.904 4.628 1.00 82.81 132 GLY A C 1
ATOM 1031 O O . GLY A 1 132 ? -5.455 6.884 5.645 1.00 82.81 132 GLY A O 1
ATOM 1032 N N . TYR A 1 133 ? -3.758 6.030 4.448 1.00 79.38 133 TYR A N 1
ATOM 1033 C CA . TYR A 1 133 ? -3.403 5.018 5.451 1.00 79.38 133 TYR A CA 1
ATOM 1034 C C . TYR A 1 133 ? -2.903 5.646 6.756 1.00 79.38 133 TYR A C 1
ATOM 1036 O O . TYR A 1 133 ? -3.283 5.186 7.835 1.00 79.38 133 TYR A O 1
ATOM 1044 N N . LEU A 1 134 ? -2.110 6.719 6.676 1.00 83.31 134 LEU A N 1
ATOM 1045 C CA . LEU A 1 134 ? -1.630 7.446 7.851 1.00 83.31 134 LEU A CA 1
ATOM 1046 C C . LEU A 1 134 ? -2.789 8.066 8.644 1.00 83.31 134 LEU A C 1
ATOM 1048 O O . LEU A 1 134 ? -2.863 7.897 9.861 1.00 83.31 134 LEU A O 1
ATOM 1052 N N . LEU A 1 135 ? -3.726 8.729 7.960 1.00 85.06 135 LEU A N 1
ATOM 1053 C CA . LEU A 1 135 ? -4.921 9.287 8.598 1.00 85.06 135 LEU A CA 1
ATOM 1054 C C . LEU A 1 135 ? -5.759 8.193 9.263 1.00 85.06 135 LEU A C 1
ATOM 1056 O O . LEU A 1 135 ? -6.142 8.336 10.423 1.00 85.06 135 LEU A O 1
ATOM 1060 N N . THR A 1 136 ? -5.969 7.072 8.571 1.00 81.19 136 THR A N 1
ATOM 1061 C CA . THR A 1 136 ? -6.704 5.919 9.114 1.00 81.19 136 THR A CA 1
ATOM 1062 C C . THR A 1 136 ? -6.036 5.385 10.384 1.00 81.19 136 THR A C 1
ATOM 1064 O O . THR A 1 136 ? -6.709 5.134 11.386 1.00 81.19 136 THR A O 1
ATOM 1067 N N . PHE A 1 137 ? -4.707 5.262 10.380 1.00 81.69 137 PHE A N 1
ATOM 1068 C CA . PHE A 1 137 ? -3.933 4.835 11.543 1.00 81.69 137 PHE A CA 1
ATOM 1069 C C . PHE A 1 137 ? -4.101 5.793 12.734 1.00 81.69 137 PHE A C 1
ATOM 1071 O O . PHE A 1 137 ? -4.414 5.350 13.843 1.00 81.69 137 PHE A O 1
ATOM 1078 N N . ILE A 1 138 ? -3.985 7.105 12.500 1.00 85.88 138 ILE A N 1
ATOM 1079 C CA . ILE A 1 138 ? -4.182 8.135 13.533 1.00 85.88 138 ILE A CA 1
ATOM 1080 C C . ILE A 1 138 ? -5.608 8.072 14.097 1.00 85.88 138 ILE A C 1
ATOM 1082 O O . ILE A 1 138 ? -5.787 8.050 15.318 1.00 85.88 138 ILE A O 1
ATOM 1086 N N . SER A 1 139 ? -6.630 7.976 13.240 1.00 82.94 139 SER A N 1
ATOM 1087 C CA . SER A 1 139 ? -8.029 7.858 13.670 1.00 82.94 139 SER A CA 1
ATOM 1088 C C . SER A 1 139 ? -8.254 6.639 14.567 1.00 82.94 139 SER A C 1
ATOM 1090 O O . SER A 1 139 ? -8.937 6.741 15.589 1.00 82.94 139 SER A O 1
ATOM 1092 N N . PHE A 1 140 ? -7.644 5.498 14.241 1.00 79.25 140 PHE A N 1
ATOM 1093 C CA . PHE A 1 140 ? -7.741 4.298 15.070 1.00 79.25 140 PHE A CA 1
ATOM 1094 C C . PHE A 1 140 ? -7.039 4.442 16.427 1.00 79.25 140 PHE A C 1
ATOM 1096 O O . PHE A 1 140 ? -7.568 3.964 17.437 1.00 79.25 140 PHE A O 1
ATOM 1103 N N . ILE A 1 141 ? -5.883 5.109 16.486 1.00 83.25 141 ILE A N 1
ATOM 1104 C CA . ILE A 1 141 ? -5.207 5.408 17.759 1.00 83.25 141 ILE A CA 1
ATOM 1105 C C . ILE A 1 141 ? -6.103 6.280 18.639 1.00 83.25 141 ILE A C 1
ATOM 1107 O O . ILE A 1 141 ? -6.350 5.940 19.799 1.00 83.25 141 ILE A O 1
ATOM 1111 N N . LEU A 1 142 ? -6.646 7.365 18.086 1.00 85.50 142 LEU A N 1
ATOM 1112 C CA . LEU A 1 142 ? -7.553 8.256 18.814 1.00 85.50 142 LEU A CA 1
ATOM 1113 C C . LEU A 1 142 ? -8.802 7.509 19.303 1.00 85.50 142 LEU A C 1
ATOM 1115 O O . LEU A 1 142 ? -9.223 7.671 20.453 1.00 85.50 142 LEU A O 1
ATOM 1119 N N . TYR A 1 143 ? -9.354 6.624 18.470 1.00 83.19 143 TYR A N 1
ATOM 1120 C CA . TYR A 1 143 ? -10.471 5.759 18.844 1.00 83.19 143 TYR A CA 1
ATOM 1121 C C . TYR A 1 143 ? -10.126 4.843 20.030 1.00 83.19 143 TYR A C 1
ATOM 1123 O O . TYR A 1 143 ? -10.916 4.723 20.973 1.00 83.19 143 TYR A O 1
ATOM 1131 N N . ARG A 1 144 ? -8.928 4.243 20.044 1.00 74.94 144 ARG A N 1
ATOM 1132 C CA . ARG A 1 144 ? -8.440 3.408 21.157 1.00 74.94 144 ARG A CA 1
ATOM 1133 C C . ARG A 1 144 ? -8.274 4.207 22.448 1.00 74.94 144 ARG A C 1
ATOM 1135 O O . ARG A 1 144 ? -8.710 3.735 23.500 1.00 74.94 144 ARG A O 1
ATOM 1142 N N . ILE A 1 145 ? -7.700 5.408 22.372 1.00 83.12 145 ILE A N 1
ATOM 1143 C CA . ILE A 1 145 ? -7.538 6.303 23.529 1.00 83.12 145 ILE A CA 1
ATOM 1144 C C . ILE A 1 145 ? -8.913 6.662 24.112 1.00 83.12 145 ILE A C 1
ATOM 1146 O O . ILE A 1 145 ? -9.129 6.538 25.319 1.00 83.12 145 ILE A O 1
ATOM 1150 N N . SER A 1 146 ? -9.876 7.016 23.255 1.00 82.69 146 SER A N 1
ATOM 1151 C CA . SER A 1 146 ? -11.257 7.317 23.660 1.00 82.69 146 SER A CA 1
ATOM 1152 C C . SER A 1 146 ? -11.940 6.126 24.347 1.00 82.69 146 SER A C 1
ATOM 1154 O O . SER A 1 146 ? -12.564 6.277 25.401 1.00 82.69 146 SER A O 1
ATOM 1156 N N . LEU A 1 147 ? -11.768 4.915 23.807 1.00 79.81 147 LEU A N 1
ATOM 1157 C CA . LEU A 1 147 ? -12.249 3.672 24.419 1.00 79.81 147 LEU A CA 1
ATOM 1158 C C . LEU A 1 147 ? -11.644 3.423 25.803 1.00 79.81 147 LEU A C 1
ATOM 1160 O O . LEU A 1 147 ? -12.375 3.031 26.715 1.00 79.81 147 LEU A O 1
ATOM 1164 N N . SER A 1 148 ? -10.339 3.649 25.963 1.00 78.44 148 SER A N 1
ATOM 1165 C CA . SER A 1 148 ? -9.651 3.491 27.250 1.00 78.44 148 SER A CA 1
ATOM 1166 C C . SER A 1 148 ? -10.184 4.481 28.288 1.00 78.44 148 SER A C 1
ATOM 1168 O O . SER A 1 148 ? -10.577 4.092 29.388 1.00 78.44 148 SER A O 1
ATOM 1170 N N . ARG A 1 149 ? -10.339 5.754 27.898 1.00 80.69 149 ARG A N 1
ATOM 1171 C CA . ARG A 1 149 ? -10.886 6.805 28.767 1.00 80.69 149 ARG A CA 1
ATOM 1172 C C . ARG A 1 149 ? -12.312 6.493 29.234 1.00 80.69 149 ARG A C 1
ATOM 1174 O O . ARG A 1 149 ? -12.629 6.678 30.405 1.00 80.69 149 ARG A O 1
ATOM 1181 N N . ARG A 1 150 ? -13.167 5.962 28.349 1.00 78.81 150 ARG A N 1
ATOM 1182 C CA . ARG A 1 150 ? -14.537 5.538 28.705 1.00 78.81 150 ARG A CA 1
ATOM 1183 C C . ARG A 1 150 ? -14.569 4.380 29.704 1.00 78.81 150 ARG A C 1
ATOM 1185 O O . ARG A 1 150 ? -15.518 4.300 30.478 1.00 78.81 150 ARG A O 1
ATOM 1192 N N . LYS A 1 151 ? -13.586 3.474 29.677 1.00 77.25 151 LYS A N 1
ATOM 1193 C CA . LYS A 1 151 ? -13.490 2.387 30.665 1.00 77.25 151 LYS A CA 1
ATOM 1194 C C . LYS A 1 151 ? -13.101 2.925 32.036 1.00 77.25 151 LYS A C 1
ATOM 1196 O O . LYS A 1 151 ? -13.822 2.650 32.988 1.00 77.25 151 LYS A O 1
ATOM 1201 N N . HIS A 1 152 ? -12.068 3.765 32.100 1.00 74.44 152 HIS A N 1
ATOM 1202 C CA . HIS A 1 152 ? -11.642 4.381 33.358 1.00 74.44 152 HIS A CA 1
ATOM 1203 C C . HIS A 1 152 ? -12.773 5.164 34.029 1.00 74.44 152 HIS A C 1
ATOM 1205 O O . HIS A 1 152 ? -13.061 4.925 35.192 1.00 74.44 152 HIS A O 1
ATOM 1211 N N . LEU A 1 153 ? -13.501 6.006 33.287 1.00 78.00 153 LEU A N 1
ATOM 1212 C CA . LEU A 1 153 ? -14.631 6.763 33.847 1.00 78.00 153 LEU A CA 1
ATOM 1213 C C . LEU A 1 153 ? -15.745 5.863 34.409 1.00 78.00 153 LEU A C 1
ATOM 1215 O O . LEU A 1 153 ? -16.365 6.207 35.413 1.00 78.00 153 LEU A O 1
ATOM 1219 N N . LYS A 1 154 ? -16.001 4.706 33.784 1.00 76.06 154 LYS A N 1
ATOM 1220 C CA . LYS A 1 154 ? -16.975 3.734 34.299 1.00 76.06 154 LYS A CA 1
ATOM 1221 C C . LYS A 1 154 ? -16.496 3.072 35.588 1.00 76.06 154 LYS A C 1
ATOM 1223 O O . LYS A 1 154 ? -17.298 2.913 36.498 1.00 76.06 154 LYS A O 1
ATOM 1228 N N . GLU A 1 155 ? -15.224 2.698 35.670 1.00 77.50 155 GLU A N 1
ATOM 1229 C CA . GLU A 1 155 ? -14.638 2.104 36.879 1.00 77.50 155 GLU A CA 1
ATOM 1230 C C . GLU A 1 155 ? -14.649 3.095 38.047 1.00 77.50 155 GLU A C 1
ATOM 1232 O O . GLU A 1 155 ? -15.083 2.744 39.145 1.00 77.50 155 GLU A O 1
ATOM 1237 N N . THR A 1 156 ? -14.283 4.357 37.800 1.00 75.62 156 THR A N 1
ATOM 1238 C CA . THR A 1 156 ? -14.339 5.412 38.820 1.00 75.62 156 THR A CA 1
ATOM 1239 C C . THR A 1 156 ? -15.771 5.649 39.314 1.00 75.62 156 THR A C 1
ATOM 1241 O O . THR A 1 156 ? -15.987 5.728 40.520 1.00 75.62 156 THR A O 1
ATOM 1244 N N . ALA A 1 157 ? -16.762 5.682 38.414 1.00 74.56 157 ALA A N 1
ATOM 1245 C CA . ALA A 1 157 ? -18.173 5.870 38.774 1.00 74.56 157 ALA A CA 1
ATOM 1246 C C . ALA A 1 157 ? -18.800 4.675 39.523 1.00 74.56 157 ALA A C 1
ATOM 1248 O O . ALA A 1 157 ? -19.782 4.843 40.244 1.00 74.56 157 ALA A O 1
ATOM 1249 N N . ILE A 1 158 ? -18.276 3.458 39.340 1.00 78.12 158 ILE A N 1
ATOM 1250 C CA . ILE A 1 158 ? -18.710 2.276 40.102 1.00 78.12 158 ILE A CA 1
ATOM 1251 C C . ILE A 1 158 ? -18.112 2.313 41.509 1.00 78.12 158 ILE A C 1
ATOM 1253 O O . ILE A 1 158 ? -18.826 2.059 42.478 1.00 78.12 158 ILE A O 1
ATOM 1257 N N . ASN A 1 159 ? -16.830 2.665 41.632 1.00 74.25 159 ASN A N 1
ATOM 1258 C CA . ASN A 1 159 ? -16.174 2.779 42.932 1.00 74.25 159 ASN A CA 1
ATOM 1259 C C . ASN A 1 159 ? -16.785 3.901 43.781 1.00 74.25 159 ASN A C 1
ATOM 1261 O O . ASN A 1 159 ? -16.977 3.704 44.974 1.00 74.25 159 ASN A O 1
ATOM 1265 N N . SER A 1 160 ? -17.195 5.021 43.177 1.00 70.25 160 SER A N 1
ATOM 1266 C CA . SER A 1 160 ? -17.848 6.125 43.895 1.00 70.25 160 SER A CA 1
ATOM 1267 C C . SER A 1 160 ? -19.270 5.826 44.390 1.00 70.25 160 SER A C 1
ATOM 1269 O O . SER A 1 160 ? -19.839 6.656 45.079 1.00 70.25 160 SER A O 1
ATOM 1271 N N . ARG A 1 161 ? -19.884 4.700 43.997 1.00 68.44 161 ARG A N 1
ATOM 1272 C CA . ARG A 1 161 ? -21.195 4.252 44.515 1.00 68.44 161 ARG A CA 1
ATOM 1273 C C . ARG A 1 161 ? -21.082 3.208 45.627 1.00 68.44 161 ARG A C 1
ATOM 1275 O O . ARG A 1 161 ? -22.102 2.815 46.180 1.00 68.44 161 ARG A O 1
ATOM 1282 N N . ARG A 1 162 ? -19.880 2.674 45.867 1.00 67.62 162 ARG A N 1
ATOM 1283 C CA . ARG A 1 162 ? -19.623 1.670 46.913 1.00 67.62 162 ARG A CA 1
ATOM 1284 C C . ARG A 1 162 ? -19.146 2.285 48.232 1.00 67.62 162 ARG A C 1
ATOM 1286 O O . ARG A 1 162 ? -19.096 1.558 49.217 1.00 67.62 162 ARG A O 1
ATOM 1293 N N . PHE A 1 163 ? -18.791 3.565 48.219 1.00 53.78 163 PHE A N 1
ATOM 1294 C CA . PHE A 1 163 ? -18.517 4.392 49.392 1.00 53.78 163 PHE A CA 1
ATOM 1295 C C . PHE A 1 163 ? -19.695 5.336 49.610 1.00 53.78 163 PHE A C 1
ATOM 1297 O O . PHE A 1 163 ? -19.964 5.648 50.787 1.00 53.78 163 PHE A O 1
#

Solvent-accessible surface area (backbone atoms only — not comparable to full-atom values): 9618 Å² total; per-residue (Å²): 143,82,82,72,67,94,85,51,73,73,43,80,58,61,56,39,37,33,37,69,49,101,90,48,74,48,73,50,47,57,82,56,91,45,84,77,38,67,80,72,52,59,99,55,40,55,59,41,36,52,48,50,52,52,33,54,52,48,52,52,52,49,50,52,52,54,54,48,44,72,72,49,84,78,61,84,64,54,65,58,56,53,52,52,51,50,51,52,37,46,52,51,50,52,53,38,50,50,54,52,53,51,49,58,50,62,77,52,43,100,82,56,79,86,55,72,92,75,60,59,69,68,58,55,51,52,55,53,49,50,51,51,49,51,50,53,51,52,53,51,51,56,52,50,53,52,54,52,53,57,50,53,56,51,54,53,59,53,55,67,71,76,110

Mean predicted aligned error: 11.49 Å

Foldseek 3Di:
DDPDPPPFDQDDDLQWGFHDDPVGTQTDTLCDDDPSNVVVHDPCSVVLSVLVVVLVVLVVVLVVLVVVCVVDVPDPCSLVVSLVSLVVSLVSLVVSLVVVVVSVCVVVPPPDDPDPVPDDVVSVVSVVVSVVSVVVNVVSVVVVVVVVVVVVVVVVVVVVVVD

Radius of gyration: 23.54 Å; Cα contacts (8 Å, |Δi|>4): 101; chains: 1; bounding box: 45×32×82 Å

Organism: NCBI:txid392030

Nearest PDB structures (foldseek):
  3fzf-assembly2_B  TM=3.269E-01  e=7.118E+00  Homo sapiens

Secondary structure (DSSP, 8-state):
-----TT---EE-SSEEEEEETTEEEEEETTS--HHHHHHS-TTHHHHHHHHHHHHHHHHHHHHHHHHHHH-TT-SSHHHHHHHHHHHHHHHHHHHHHHHHHHHHHTT-TT----GGGS-HHHHHHHHHHHHHHHHHHHHHHHHHHHHHHHHHHHHHHHTTT-

pLDDT: mean 70.8, std 12.4, range [26.03, 88.19]